Protein AF-A0A7W3TH00-F1 (afdb_monomer)

Nearest PDB structures (foldseek):
  5fhd-assembly2_B  TM=2.662E-01  e=1.058E+00  Bacteroides fragilis
  6elz-assembly1_D  TM=3.332E-01  e=4.953E+00  Saccharomyces cerevisiae S288C
  6l3g-assembly1_A  TM=2.660E-01  e=2.776E+00  Bacteroides sp. AF32-8BH

Secondary structure (DSSP, 8-state):
-PPPTT--S-HHHHHHHHHHHT---SS---------TTSSHHHHHHHHHHHHT-EEEE--S--HHHHHHHHHHHHHHHHT-SS----SSHHHHHHHHHTT-SSS---EEEETGGG-

Sequence (116 aa):
MRKPPDMFDRDFEWAELTRFAAHRAPHATLGVVSGRRRQGKTYLLDALTRATGGFMFTATEAAEREALDRLGEDLAHHLGEPVPLRFDGWHEAITRLLHTTDREPRTVVLDEFPYL

Organism: NCBI:txid1472722

InterPro domains:
  IPR027417 P-loop containing nucleoside triphosphate hydrolase [G3DSA:3.40.50.300] (1-116)
  IPR027417 P-loop containing nucleoside triphosphate hydrolase [SSF52540] (4-116)

pLDDT: mean 92.07, std 6.84, range [61.62, 97.88]

Structure (mmCIF, N/CA/C/O backbone):
data_AF-A0A7W3TH00-F1
#
_entry.id   AF-A0A7W3TH00-F1
#
loop_
_atom_site.group_PDB
_atom_site.id
_atom_site.type_symbol
_atom_site.label_atom_id
_atom_site.label_alt_id
_atom_site.label_comp_id
_atom_site.label_asym_id
_atom_site.label_entity_id
_atom_site.label_seq_id
_atom_site.pdbx_PDB_ins_code
_atom_site.Cartn_x
_atom_site.Cartn_y
_atom_site.Cartn_z
_atom_site.occupancy
_atom_site.B_iso_or_equiv
_atom_site.auth_seq_id
_atom_site.auth_comp_id
_atom_site.auth_asym_id
_atom_site.auth_atom_id
_atom_site.pdbx_PDB_model_num
ATOM 1 N N . MET A 1 1 ? 0.212 -14.056 -12.074 1.00 89.12 1 MET A N 1
ATOM 2 C CA . MET A 1 1 ? -0.114 -12.710 -12.601 1.00 89.12 1 MET A CA 1
ATOM 3 C C . MET A 1 1 ? 0.850 -12.387 -13.735 1.00 89.12 1 MET A C 1
ATOM 5 O O . MET A 1 1 ? 2.027 -12.709 -13.604 1.00 89.12 1 MET A O 1
ATOM 9 N N . ARG A 1 2 ? 0.387 -11.807 -14.849 1.00 90.44 2 ARG A N 1
ATOM 10 C CA . ARG A 1 2 ? 1.269 -11.441 -15.974 1.00 90.44 2 ARG A CA 1
ATOM 11 C C . ARG A 1 2 ? 1.941 -10.094 -15.687 1.00 90.44 2 ARG A C 1
ATOM 13 O O . ARG A 1 2 ? 1.245 -9.174 -15.273 1.00 90.44 2 ARG A O 1
ATOM 20 N N . LYS A 1 3 ? 3.257 -9.991 -15.913 1.00 93.56 3 LYS A N 1
ATOM 21 C CA . LYS A 1 3 ? 4.003 -8.728 -15.789 1.00 93.56 3 LYS A CA 1
ATOM 22 C C . LYS A 1 3 ? 3.437 -7.690 -16.768 1.00 93.56 3 LYS A C 1
ATOM 24 O O . LYS A 1 3 ? 3.176 -8.070 -17.917 1.00 93.56 3 LYS A O 1
ATOM 29 N N . PRO A 1 4 ? 3.248 -6.423 -16.358 1.00 93.62 4 PRO A N 1
ATOM 30 C CA . PRO A 1 4 ? 2.865 -5.362 -17.279 1.00 93.62 4 PRO A CA 1
ATOM 31 C C . PRO A 1 4 ? 3.835 -5.281 -18.471 1.00 93.62 4 PRO A C 1
ATOM 33 O O . PRO A 1 4 ? 5.047 -5.427 -18.283 1.00 93.62 4 PRO A O 1
ATOM 36 N N . PRO A 1 5 ? 3.333 -5.102 -19.706 1.00 90.69 5 PRO A N 1
ATOM 37 C CA . PRO A 1 5 ? 4.168 -5.115 -20.909 1.00 90.69 5 PRO A CA 1
ATOM 38 C C . PRO A 1 5 ? 5.142 -3.928 -20.984 1.00 90.69 5 PRO A C 1
ATOM 40 O O . PRO A 1 5 ? 6.173 -4.021 -21.639 1.00 90.69 5 PRO A O 1
ATOM 43 N N . ASP A 1 6 ? 4.823 -2.832 -20.304 1.00 91.06 6 ASP A N 1
ATOM 44 C CA . ASP A 1 6 ? 5.613 -1.610 -20.160 1.00 91.06 6 ASP A CA 1
ATOM 45 C C . ASP A 1 6 ? 6.697 -1.704 -19.066 1.00 91.06 6 ASP A C 1
ATOM 47 O O . ASP A 1 6 ? 7.555 -0.828 -18.961 1.00 91.06 6 ASP A O 1
ATOM 51 N N . MET A 1 7 ? 6.728 -2.795 -18.291 1.00 92.75 7 MET A N 1
ATOM 52 C CA . MET A 1 7 ? 7.727 -3.025 -17.248 1.00 92.75 7 MET A CA 1
ATOM 53 C C . MET A 1 7 ? 8.976 -3.738 -17.797 1.00 92.75 7 MET A C 1
ATOM 55 O O . MET A 1 7 ? 9.051 -4.972 -17.879 1.00 92.75 7 MET A O 1
ATOM 59 N N . PHE A 1 8 ? 9.984 -2.944 -18.150 1.00 92.44 8 PHE A N 1
ATOM 60 C CA . PHE A 1 8 ? 11.248 -3.415 -18.722 1.00 92.44 8 PHE A CA 1
ATOM 61 C C . PHE A 1 8 ? 12.174 -4.072 -17.681 1.00 92.44 8 PHE A C 1
ATOM 63 O O . PHE A 1 8 ? 12.383 -3.504 -16.615 1.00 92.44 8 PHE A O 1
ATOM 70 N N . ASP A 1 9 ? 12.749 -5.236 -18.016 1.00 92.69 9 ASP A N 1
ATOM 71 C CA . ASP A 1 9 ? 13.834 -5.912 -17.271 1.00 92.69 9 ASP A CA 1
ATOM 72 C C . ASP A 1 9 ? 13.608 -6.015 -15.744 1.00 92.69 9 ASP A C 1
ATOM 74 O O . ASP A 1 9 ? 14.384 -5.527 -14.921 1.00 92.69 9 ASP A O 1
ATOM 78 N N . ARG A 1 10 ? 12.457 -6.584 -15.365 1.00 95.06 10 ARG A N 1
ATOM 79 C CA . ARG A 1 10 ? 12.009 -6.800 -13.968 1.00 95.06 10 ARG A CA 1
ATOM 80 C C . ARG A 1 10 ? 11.399 -8.184 -13.767 1.00 95.06 10 ARG A C 1
ATOM 82 O O . ARG A 1 10 ? 10.488 -8.372 -12.965 1.00 95.06 10 ARG A O 1
ATOM 89 N N . ASP A 1 11 ? 11.813 -9.149 -14.579 1.00 95.81 11 ASP A N 1
ATOM 90 C CA . ASP A 1 11 ? 11.198 -10.477 -14.591 1.00 95.81 11 ASP A CA 1
ATOM 91 C C . ASP A 1 11 ? 11.426 -11.221 -13.272 1.00 95.81 11 ASP A C 1
ATOM 93 O O . ASP A 1 11 ? 10.503 -11.856 -12.762 1.00 95.81 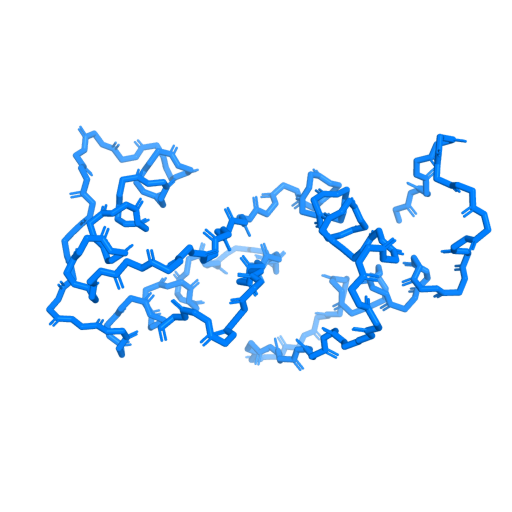11 ASP A O 1
ATOM 97 N N . PHE A 1 12 ? 12.611 -11.066 -12.675 1.00 95.94 12 PHE A N 1
ATOM 98 C CA . PHE A 1 12 ? 12.932 -11.643 -11.373 1.00 95.94 12 PHE A CA 1
ATOM 99 C C . PHE A 1 12 ? 12.111 -11.009 -10.242 1.00 95.94 12 PHE A C 1
ATOM 101 O O . PHE A 1 12 ? 11.431 -11.716 -9.501 1.00 95.94 12 PHE A O 1
ATOM 108 N N . GLU A 1 13 ? 12.123 -9.681 -10.120 1.00 96.75 13 GLU A N 1
ATOM 109 C CA . GLU A 1 13 ? 11.426 -8.981 -9.041 1.00 96.75 13 GLU A CA 1
ATOM 110 C C . GLU A 1 13 ? 9.911 -9.164 -9.140 1.00 96.75 13 GLU A C 1
ATOM 112 O O . GLU A 1 13 ? 9.242 -9.376 -8.128 1.00 96.75 13 GLU A O 1
ATOM 117 N N . TRP A 1 14 ? 9.363 -9.138 -10.360 1.00 97.25 14 TRP A N 1
ATOM 118 C CA . TRP A 1 14 ? 7.953 -9.433 -10.585 1.00 97.25 14 TRP A CA 1
ATOM 119 C C . TRP A 1 14 ? 7.602 -10.865 -10.166 1.00 97.25 14 TRP A C 1
ATOM 121 O O . TRP A 1 14 ? 6.586 -11.080 -9.501 1.00 97.25 14 TRP A O 1
ATOM 131 N N . ALA A 1 15 ? 8.428 -11.854 -10.520 1.00 96.62 15 ALA A N 1
ATOM 132 C CA . ALA A 1 15 ? 8.203 -13.240 -10.120 1.00 96.62 15 ALA A CA 1
ATOM 133 C C . ALA A 1 15 ? 8.201 -13.399 -8.590 1.00 96.62 15 ALA A C 1
ATOM 135 O O . ALA A 1 15 ? 7.289 -14.017 -8.043 1.00 96.62 15 ALA A O 1
ATOM 136 N N . GLU A 1 16 ? 9.151 -12.782 -7.887 1.00 97.00 16 GLU A N 1
ATOM 137 C CA . GLU A 1 16 ? 9.229 -12.865 -6.424 1.00 97.00 16 GLU A CA 1
ATOM 138 C C . GLU A 1 16 ? 8.061 -12.162 -5.726 1.00 97.00 16 GLU A C 1
ATOM 140 O O . GLU A 1 16 ? 7.452 -12.725 -4.814 1.00 97.00 16 GLU A O 1
ATOM 145 N N . LEU A 1 17 ? 7.679 -10.971 -6.187 1.00 96.25 17 LEU A N 1
ATOM 146 C CA . LEU A 1 17 ? 6.536 -10.248 -5.630 1.00 96.25 17 LEU A CA 1
ATOM 147 C C . LEU A 1 17 ? 5.215 -10.970 -5.872 1.00 96.25 17 LEU A C 1
ATOM 149 O O . LEU A 1 17 ? 4.373 -11.048 -4.979 1.00 96.25 17 LEU A O 1
ATOM 153 N N . THR A 1 18 ? 5.030 -11.536 -7.064 1.00 95.00 18 THR A N 1
ATOM 154 C CA . THR A 1 18 ? 3.819 -12.304 -7.368 1.00 95.00 18 THR A CA 1
ATOM 155 C C . THR A 1 18 ? 3.769 -13.623 -6.605 1.00 95.00 18 THR A C 1
ATOM 157 O O . THR A 1 18 ? 2.683 -14.029 -6.190 1.00 95.00 18 THR A O 1
ATOM 160 N N . ARG A 1 19 ? 4.922 -14.259 -6.357 1.00 94.50 19 ARG A N 1
ATOM 161 C CA . ARG A 1 19 ? 5.045 -15.431 -5.480 1.00 94.50 19 ARG A CA 1
ATOM 162 C C . ARG A 1 19 ? 4.671 -15.089 -4.039 1.00 94.50 19 ARG A C 1
ATOM 164 O O . ARG A 1 19 ? 3.911 -15.839 -3.435 1.00 94.50 19 ARG A O 1
ATOM 171 N N . PHE A 1 20 ? 5.160 -13.964 -3.516 1.00 94.44 20 PHE A N 1
ATOM 172 C CA . PHE A 1 20 ? 4.801 -13.467 -2.186 1.00 94.44 20 PHE A CA 1
ATOM 173 C C . PHE A 1 20 ? 3.301 -13.161 -2.082 1.00 94.44 20 PHE A C 1
ATOM 175 O O . PHE A 1 20 ? 2.628 -13.690 -1.205 1.00 94.44 20 PHE A O 1
ATOM 182 N N . ALA A 1 21 ? 2.752 -12.376 -3.011 1.00 92.44 21 ALA A N 1
ATOM 183 C CA . ALA A 1 21 ? 1.350 -11.960 -2.978 1.00 92.44 21 ALA A CA 1
ATOM 184 C C . ALA A 1 21 ? 0.352 -13.120 -3.150 1.00 92.44 21 ALA A C 1
ATOM 186 O O . ALA A 1 21 ? -0.762 -13.055 -2.640 1.00 92.44 21 ALA A O 1
ATOM 187 N N . ALA A 1 22 ? 0.738 -14.186 -3.857 1.00 90.56 22 ALA A N 1
ATOM 188 C CA . ALA A 1 22 ? -0.089 -15.381 -4.025 1.00 90.56 22 ALA A CA 1
ATOM 189 C C . ALA A 1 22 ? 0.087 -16.414 -2.895 1.00 90.56 22 ALA A C 1
ATOM 191 O O . ALA A 1 22 ? -0.584 -17.452 -2.904 1.00 90.56 22 ALA A O 1
ATOM 192 N N . HIS A 1 23 ? 1.000 -16.180 -1.948 1.00 89.69 23 HIS A N 1
ATOM 193 C CA . HIS A 1 23 ? 1.287 -17.133 -0.888 1.00 89.69 23 HIS A CA 1
ATOM 194 C C . HIS A 1 23 ? 0.128 -17.207 0.115 1.00 89.69 23 HIS A C 1
ATOM 196 O O . HIS A 1 23 ? -0.221 -16.227 0.769 1.00 89.69 23 HIS A O 1
ATOM 202 N N . ARG A 1 24 ? -0.464 -18.398 0.258 1.00 86.25 24 ARG A N 1
ATOM 203 C CA . ARG A 1 24 ? -1.504 -18.670 1.258 1.00 86.25 24 ARG A CA 1
ATOM 204 C C . ARG A 1 24 ? -0.850 -19.154 2.551 1.00 86.25 24 ARG A C 1
ATOM 206 O O . ARG A 1 24 ? -0.477 -20.321 2.650 1.00 86.25 24 ARG A O 1
ATOM 213 N N . ALA A 1 25 ? -0.731 -18.259 3.525 1.00 84.44 25 ALA A N 1
ATOM 214 C CA . ALA A 1 25 ? -0.294 -18.562 4.884 1.00 84.44 25 ALA A CA 1
ATOM 215 C C . ALA A 1 25 ? -1.474 -18.444 5.869 1.00 84.44 25 ALA A C 1
ATOM 217 O O . ALA A 1 25 ? -2.420 -17.702 5.601 1.00 84.44 25 ALA A O 1
ATOM 218 N N . PRO A 1 26 ? -1.437 -19.139 7.022 1.00 80.25 26 PRO A N 1
ATOM 219 C CA . PRO A 1 26 ? -2.472 -19.016 8.053 1.00 80.25 26 PRO A CA 1
ATOM 220 C C . PRO A 1 26 ? -2.434 -17.668 8.797 1.00 80.25 26 PRO A C 1
ATOM 222 O O . PRO A 1 26 ? -3.292 -17.406 9.632 1.00 80.25 26 PRO A O 1
ATOM 225 N N . HIS A 1 27 ? -1.432 -16.832 8.526 1.00 82.56 27 HIS A N 1
ATOM 226 C CA . HIS A 1 27 ? -1.229 -15.514 9.117 1.00 82.56 27 HIS A CA 1
ATOM 227 C C . HIS A 1 27 ? -0.767 -14.521 8.048 1.00 82.56 27 HIS A C 1
ATOM 229 O O . HIS A 1 27 ? -0.251 -14.919 7.002 1.00 82.56 27 HIS A O 1
ATOM 235 N N . ALA A 1 28 ? -0.920 -13.225 8.330 1.00 84.69 28 ALA A N 1
ATOM 236 C CA . ALA A 1 28 ? -0.377 -12.174 7.481 1.00 84.69 28 ALA A CA 1
ATOM 237 C C . ALA A 1 28 ? 1.153 -12.285 7.391 1.00 84.69 28 ALA A C 1
ATOM 239 O O . ALA A 1 28 ? 1.837 -12.474 8.3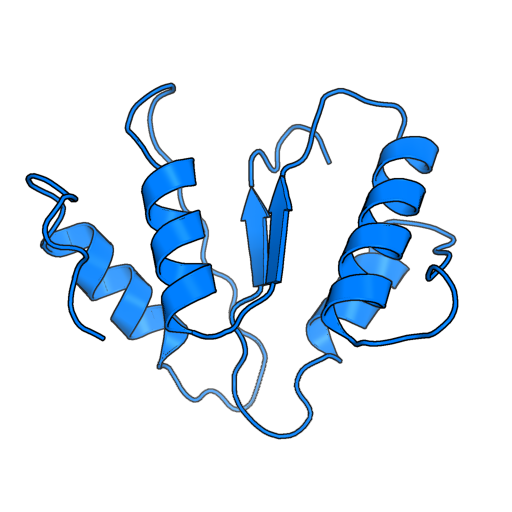99 1.00 84.69 28 ALA A O 1
ATOM 240 N N . THR A 1 29 ? 1.691 -12.156 6.182 1.00 90.75 29 THR A N 1
ATOM 241 C CA . THR A 1 29 ? 3.133 -12.189 5.918 1.00 90.75 29 THR A CA 1
ATOM 242 C C . THR A 1 29 ? 3.663 -10.795 5.616 1.00 90.75 29 THR A C 1
ATOM 244 O O . THR A 1 29 ? 2.980 -9.997 4.978 1.00 90.75 29 THR A O 1
ATOM 247 N N . LEU A 1 30 ? 4.906 -10.520 6.016 1.00 92.31 30 LEU A N 1
ATOM 248 C CA . LEU A 1 30 ? 5.589 -9.253 5.756 1.00 92.31 30 LEU A CA 1
ATOM 249 C C . LEU A 1 30 ? 6.709 -9.448 4.730 1.00 92.31 30 LEU A C 1
ATOM 251 O O . LEU A 1 30 ? 7.539 -10.344 4.872 1.00 92.31 30 LEU A O 1
ATOM 255 N N . GLY A 1 31 ? 6.746 -8.578 3.723 1.00 93.88 31 GLY A N 1
ATOM 256 C CA . GLY A 1 31 ? 7.835 -8.478 2.757 1.00 93.88 31 GLY A CA 1
ATOM 257 C C . GLY A 1 31 ? 8.435 -7.077 2.792 1.00 93.88 31 GLY A C 1
ATOM 258 O O . GLY A 1 31 ? 7.702 -6.093 2.831 1.00 93.88 31 GLY A O 1
ATOM 259 N N . VAL A 1 32 ? 9.765 -6.981 2.768 1.00 95.56 32 VAL A N 1
ATOM 260 C CA . VAL A 1 32 ? 10.475 -5.698 2.690 1.00 95.56 32 VAL A CA 1
ATOM 261 C C . VAL A 1 32 ? 11.107 -5.573 1.314 1.00 95.56 32 VAL A C 1
ATOM 263 O O . VAL A 1 32 ? 11.959 -6.377 0.938 1.00 95.56 32 VAL A O 1
ATOM 266 N N . VAL A 1 33 ? 10.716 -4.538 0.573 1.00 95.56 33 VAL A N 1
ATOM 267 C CA . VAL A 1 33 ? 11.297 -4.215 -0.733 1.00 95.56 33 VAL A CA 1
ATOM 268 C C . VAL A 1 33 ? 12.237 -3.034 -0.566 1.00 95.56 33 VAL A C 1
ATOM 270 O O . VAL A 1 33 ? 11.821 -1.921 -0.257 1.00 95.56 33 VAL A O 1
ATOM 273 N N . SER A 1 34 ? 13.527 -3.273 -0.775 1.00 93.94 34 SER A N 1
ATOM 274 C CA . SER A 1 34 ? 14.564 -2.253 -0.643 1.00 93.94 34 SER A CA 1
ATOM 275 C C . SER A 1 34 ? 15.341 -2.081 -1.947 1.00 93.94 34 SER A C 1
ATOM 277 O O . SER A 1 34 ? 15.297 -2.913 -2.849 1.00 93.94 34 SER A O 1
ATOM 279 N N . GLY A 1 35 ? 16.020 -0.945 -2.085 1.00 92.25 35 GLY A N 1
ATOM 280 C CA . GLY A 1 35 ? 16.818 -0.634 -3.267 1.00 92.25 35 GLY A CA 1
ATOM 281 C C . GLY A 1 35 ? 17.097 0.858 -3.392 1.00 92.25 35 GLY A C 1
ATOM 282 O O . GLY A 1 35 ? 16.523 1.676 -2.668 1.00 92.25 35 GLY A O 1
ATOM 283 N N . ARG A 1 36 ? 17.956 1.239 -4.340 1.00 90.38 36 ARG A N 1
ATOM 284 C CA . ARG A 1 36 ? 18.352 2.644 -4.541 1.00 90.38 36 ARG A CA 1
ATOM 285 C C . ARG A 1 36 ? 17.158 3.534 -4.930 1.00 90.38 36 ARG A C 1
ATOM 287 O O . ARG A 1 36 ? 16.138 3.059 -5.444 1.00 90.38 36 ARG A O 1
ATOM 294 N N . ARG A 1 37 ? 17.274 4.842 -4.669 1.00 85.31 37 ARG A N 1
ATOM 295 C CA . ARG A 1 37 ? 16.287 5.848 -5.108 1.00 85.31 37 ARG A CA 1
ATOM 296 C C . ARG A 1 37 ? 16.145 5.813 -6.636 1.00 85.31 37 ARG A C 1
ATOM 298 O O . ARG A 1 37 ? 17.129 5.582 -7.334 1.00 85.31 37 ARG A O 1
ATOM 305 N N . ARG A 1 38 ? 14.925 6.058 -7.135 1.00 86.06 38 ARG A N 1
ATOM 306 C CA . ARG A 1 38 ? 14.583 6.148 -8.574 1.00 86.06 38 ARG A CA 1
ATOM 307 C C . ARG A 1 38 ? 14.822 4.874 -9.405 1.00 86.06 38 ARG A C 1
ATOM 309 O O . ARG A 1 38 ? 15.009 4.958 -10.609 1.00 86.06 38 ARG A O 1
ATOM 316 N N . GLN A 1 39 ? 14.774 3.695 -8.782 1.00 91.31 39 GLN A N 1
ATOM 317 C CA . GLN A 1 39 ? 14.895 2.396 -9.474 1.00 91.31 39 GLN A CA 1
ATOM 318 C C . GLN A 1 39 ? 13.548 1.758 -9.869 1.00 91.31 39 GLN A C 1
ATOM 320 O O . GLN A 1 39 ? 13.500 0.591 -10.255 1.00 91.31 39 GLN A O 1
ATOM 325 N N . GLY A 1 40 ? 12.445 2.507 -9.760 1.00 92.12 40 GLY A N 1
ATOM 326 C CA . GLY A 1 40 ? 11.111 2.037 -10.158 1.00 92.12 40 GLY A CA 1
ATOM 327 C C . GLY A 1 40 ? 10.405 1.130 -9.145 1.00 92.12 40 GLY A C 1
ATOM 328 O O . GLY A 1 40 ? 9.486 0.417 -9.527 1.00 92.12 40 GLY A O 1
ATOM 329 N N . LYS A 1 41 ? 10.799 1.151 -7.861 1.00 95.25 41 LYS A N 1
ATOM 330 C CA . LYS A 1 41 ? 10.155 0.349 -6.800 1.00 95.25 41 LYS A CA 1
ATOM 331 C C . LYS A 1 41 ? 8.669 0.682 -6.640 1.00 95.25 41 LYS A C 1
ATOM 333 O O . LYS A 1 41 ? 7.847 -0.218 -6.705 1.00 95.25 41 LYS A O 1
ATOM 338 N N . THR A 1 42 ? 8.338 1.968 -6.520 1.00 95.00 42 THR A N 1
ATOM 339 C CA . THR A 1 42 ? 6.953 2.459 -6.445 1.00 95.00 42 THR A CA 1
ATOM 340 C C . THR A 1 42 ? 6.127 1.979 -7.633 1.00 95.00 42 THR A C 1
ATOM 342 O O . THR A 1 42 ? 5.043 1.448 -7.449 1.00 95.00 42 THR A O 1
ATOM 345 N N . TYR A 1 43 ? 6.670 2.078 -8.852 1.00 94.88 43 TYR A N 1
ATOM 346 C CA . TYR A 1 43 ? 5.996 1.599 -10.061 1.00 94.88 43 TYR A CA 1
ATOM 347 C C . TYR A 1 43 ? 5.760 0.078 -10.033 1.00 94.88 43 TYR A C 1
ATOM 349 O O . TYR A 1 43 ? 4.677 -0.395 -10.368 1.00 94.88 43 TYR A O 1
ATOM 357 N N . LEU A 1 44 ? 6.749 -0.694 -9.577 1.00 95.75 44 LEU A N 1
ATOM 358 C CA . LEU A 1 44 ? 6.636 -2.143 -9.416 1.00 95.75 44 LEU A CA 1
ATOM 359 C C . LEU A 1 44 ? 5.572 -2.535 -8.370 1.00 95.75 44 LEU A C 1
ATOM 361 O O . LEU A 1 44 ? 4.781 -3.447 -8.611 1.00 95.75 44 LEU A O 1
ATOM 365 N N . LEU A 1 45 ? 5.540 -1.845 -7.228 1.00 96.62 45 LEU A N 1
ATOM 366 C CA . LEU A 1 45 ? 4.591 -2.095 -6.141 1.00 96.62 45 LEU A CA 1
ATOM 367 C C . LEU A 1 45 ? 3.165 -1.639 -6.481 1.00 96.62 45 LEU A C 1
ATOM 369 O O . LEU A 1 45 ? 2.216 -2.355 -6.163 1.00 96.62 45 LEU A O 1
ATOM 373 N N . ASP A 1 46 ? 3.001 -0.509 -7.174 1.00 96.12 46 ASP A N 1
ATOM 374 C CA . ASP A 1 46 ? 1.704 -0.057 -7.701 1.00 96.12 46 ASP A CA 1
ATOM 375 C C . ASP A 1 46 ? 1.147 -1.081 -8.699 1.00 96.12 46 ASP A C 1
ATOM 377 O O . ASP A 1 46 ? 0.001 -1.518 -8.575 1.00 96.12 46 ASP A O 1
ATOM 381 N N . ALA A 1 47 ? 1.981 -1.568 -9.624 1.00 96.06 47 ALA A N 1
ATOM 382 C CA . ALA A 1 47 ? 1.588 -2.605 -10.574 1.00 96.06 47 ALA A CA 1
ATOM 383 C C . ALA A 1 47 ? 1.151 -3.912 -9.888 1.00 96.06 47 ALA A C 1
ATOM 385 O O . ALA A 1 47 ? 0.143 -4.504 -10.283 1.00 96.06 47 ALA A O 1
ATOM 386 N N . LEU A 1 48 ? 1.878 -4.355 -8.854 1.00 95.75 48 LEU A N 1
ATOM 387 C CA . LEU A 1 48 ? 1.490 -5.520 -8.054 1.00 95.75 48 LEU A CA 1
ATOM 388 C C . LEU A 1 48 ? 0.144 -5.282 -7.364 1.00 95.75 48 LEU A C 1
ATOM 390 O O . LEU A 1 48 ? -0.756 -6.108 -7.489 1.00 95.75 48 LEU A O 1
ATOM 394 N N . THR A 1 49 ? -0.007 -4.137 -6.695 1.00 95.06 49 THR A N 1
ATOM 395 C CA . THR A 1 49 ? -1.222 -3.771 -5.955 1.00 95.06 49 THR A CA 1
ATOM 396 C C . THR A 1 49 ? -2.444 -3.775 -6.868 1.00 95.06 49 THR A C 1
ATOM 398 O O . THR A 1 49 ? -3.476 -4.354 -6.525 1.00 95.06 49 THR A O 1
ATOM 401 N N . ARG A 1 50 ? -2.330 -3.197 -8.070 1.00 93.38 50 ARG A N 1
ATOM 402 C CA . ARG A 1 50 ? -3.399 -3.230 -9.079 1.00 93.38 50 ARG A CA 1
ATOM 403 C C . ARG A 1 50 ? -3.707 -4.653 -9.534 1.00 93.38 50 ARG A C 1
ATOM 405 O O . ARG A 1 50 ? -4.875 -5.022 -9.616 1.00 93.38 50 ARG A O 1
ATOM 412 N N . ALA A 1 51 ? -2.680 -5.462 -9.803 1.00 93.06 51 ALA A N 1
ATOM 413 C CA . ALA A 1 51 ? -2.846 -6.842 -10.256 1.00 93.06 51 ALA A CA 1
ATOM 414 C C . ALA A 1 51 ? -3.525 -7.749 -9.213 1.00 93.06 51 ALA A C 1
ATOM 416 O O . ALA A 1 51 ? -4.156 -8.737 -9.589 1.00 93.06 51 ALA A O 1
ATOM 417 N N . THR A 1 52 ? -3.417 -7.414 -7.925 1.00 91.38 52 THR A N 1
ATOM 418 C CA . THR A 1 52 ? -4.033 -8.161 -6.817 1.00 91.38 52 THR A CA 1
ATOM 419 C C . THR A 1 52 ? -5.341 -7.546 -6.316 1.00 91.38 52 THR A C 1
ATOM 421 O O . THR A 1 52 ? -5.958 -8.108 -5.415 1.00 91.38 52 THR A O 1
ATOM 424 N N . GLY A 1 53 ? -5.755 -6.381 -6.832 1.00 90.81 53 GLY A N 1
ATOM 425 C CA . GLY A 1 53 ? -6.864 -5.607 -6.255 1.00 90.81 53 GLY A CA 1
ATOM 426 C C . GLY A 1 53 ? -6.608 -5.201 -4.796 1.00 90.81 53 GLY A C 1
ATOM 427 O O . GLY A 1 53 ? -7.529 -5.201 -3.979 1.00 90.81 53 GLY A O 1
ATOM 428 N N . GLY A 1 54 ? -5.338 -4.957 -4.465 1.00 92.88 54 GLY A N 1
ATOM 429 C CA . GLY A 1 54 ? -4.864 -4.622 -3.127 1.00 92.88 54 GLY A CA 1
ATOM 430 C C . GLY A 1 54 ? -5.001 -3.139 -2.786 1.00 92.88 54 GLY A C 1
ATOM 431 O O . GLY A 1 54 ? -5.601 -2.361 -3.528 1.00 92.88 54 GLY A O 1
ATOM 432 N N . PHE A 1 55 ? -4.398 -2.759 -1.664 1.00 95.19 55 PHE A N 1
ATOM 433 C CA . PHE A 1 55 ? -4.339 -1.385 -1.175 1.00 95.19 55 PHE A CA 1
ATOM 434 C C . PHE A 1 55 ? -2.891 -0.889 -1.148 1.00 95.19 55 PHE A C 1
ATOM 436 O O . PHE A 1 55 ? -1.993 -1.626 -0.743 1.00 95.19 55 PHE A O 1
ATOM 443 N N . MET A 1 56 ? -2.664 0.357 -1.555 1.00 96.06 56 MET A N 1
ATOM 444 C CA . MET A 1 56 ? -1.357 1.004 -1.483 1.00 96.06 56 MET A CA 1
ATOM 445 C C . MET A 1 56 ? -1.505 2.372 -0.838 1.00 96.06 56 MET A C 1
ATOM 447 O O . MET A 1 56 ? -2.359 3.158 -1.237 1.00 96.06 56 MET A O 1
ATOM 451 N N . PHE A 1 57 ? -0.628 2.647 0.118 1.00 97.19 57 PHE A N 1
ATOM 452 C CA . PHE A 1 57 ? -0.456 3.949 0.734 1.00 97.19 57 PHE A CA 1
ATOM 453 C C . PHE A 1 57 ? 1.002 4.374 0.581 1.00 97.19 57 PHE A C 1
ATOM 455 O O . PHE A 1 57 ? 1.911 3.653 0.994 1.00 97.19 57 PHE A O 1
ATOM 462 N N . THR A 1 58 ? 1.228 5.542 -0.012 1.00 96.12 58 THR A N 1
ATOM 463 C CA . THR A 1 58 ? 2.569 6.122 -0.141 1.00 96.12 58 THR A CA 1
ATOM 464 C C . THR A 1 58 ? 2.777 7.128 0.976 1.00 96.12 58 THR A C 1
ATOM 466 O O . THR A 1 58 ? 2.054 8.126 1.056 1.00 96.12 58 THR A O 1
ATOM 469 N N . ALA A 1 59 ? 3.746 6.877 1.849 1.00 93.38 59 ALA A N 1
ATOM 470 C CA . ALA A 1 59 ? 4.113 7.818 2.893 1.00 93.38 59 ALA A CA 1
ATOM 471 C C . ALA A 1 59 ? 4.742 9.078 2.285 1.00 93.38 59 ALA A C 1
ATOM 473 O O . ALA A 1 59 ? 5.412 9.043 1.252 1.00 93.38 59 ALA A O 1
ATOM 474 N N . THR A 1 60 ? 4.514 10.206 2.939 1.00 92.69 60 THR A N 1
ATOM 475 C CA . THR A 1 60 ? 5.088 11.503 2.581 1.00 92.69 60 THR A CA 1
ATOM 476 C C . THR A 1 60 ? 5.626 12.125 3.852 1.00 92.69 60 THR A C 1
ATOM 478 O O . THR A 1 60 ? 5.084 11.866 4.921 1.00 92.69 60 THR A O 1
ATOM 481 N N . GLU A 1 61 ? 6.651 12.964 3.746 1.00 93.06 61 GLU A N 1
ATOM 482 C CA . GLU A 1 61 ? 7.146 13.721 4.894 1.00 93.06 61 GLU A CA 1
ATOM 483 C C . GLU A 1 61 ? 6.049 14.685 5.378 1.00 93.06 61 GLU A C 1
ATOM 485 O O . GLU A 1 61 ? 5.770 15.699 4.740 1.00 93.06 61 GLU A O 1
ATOM 490 N N . ALA A 1 62 ? 5.368 14.301 6.457 1.00 92.06 62 ALA A N 1
ATOM 491 C CA . ALA A 1 62 ? 4.213 14.981 7.028 1.00 92.06 62 ALA A CA 1
ATOM 492 C C . ALA A 1 62 ? 4.167 14.744 8.543 1.00 92.06 62 ALA A C 1
ATOM 494 O O . ALA A 1 62 ? 4.868 13.880 9.075 1.00 92.06 62 ALA A O 1
ATOM 495 N N . ALA A 1 63 ? 3.333 15.504 9.252 1.00 95.00 63 ALA A N 1
ATOM 496 C CA . ALA A 1 63 ? 3.060 15.205 10.653 1.00 95.00 63 ALA A CA 1
ATOM 497 C C . ALA A 1 63 ? 2.293 13.876 10.773 1.00 95.00 63 ALA A C 1
ATOM 499 O O . ALA A 1 63 ? 1.424 13.588 9.951 1.00 95.00 63 ALA A O 1
ATOM 500 N N . GLU A 1 64 ? 2.550 13.105 11.834 1.00 93.94 64 GLU A N 1
ATOM 501 C CA . GLU A 1 64 ? 1.913 11.796 12.067 1.00 93.94 64 GLU A CA 1
ATOM 502 C C . GLU A 1 64 ? 0.385 11.857 11.922 1.00 93.94 64 GLU A C 1
ATOM 504 O O . GLU A 1 64 ? -0.219 11.051 11.217 1.00 93.94 64 GLU A O 1
ATOM 509 N N . ARG A 1 65 ? -0.244 12.874 12.523 1.00 95.69 65 ARG A N 1
ATOM 510 C CA . ARG A 1 65 ? -1.697 13.056 12.461 1.00 95.69 65 ARG A CA 1
ATOM 511 C C . ARG A 1 65 ? -2.215 13.220 11.030 1.00 95.69 65 ARG A C 1
ATOM 513 O O . ARG A 1 65 ? -3.240 12.644 10.685 1.00 95.69 65 ARG A O 1
ATOM 520 N N . GLU A 1 66 ? -1.505 13.988 10.210 1.00 96.06 66 GLU A N 1
ATOM 521 C CA . GLU A 1 66 ? -1.859 14.222 8.808 1.00 96.06 66 GLU A CA 1
ATOM 522 C C . GLU A 1 66 ? -1.712 12.938 7.980 1.00 96.06 66 GLU A C 1
ATOM 524 O O . GLU A 1 66 ? -2.584 12.613 7.173 1.00 96.06 66 GLU A O 1
ATOM 529 N N . ALA A 1 67 ? -0.649 12.165 8.221 1.00 95.94 67 ALA A N 1
ATOM 530 C CA . ALA A 1 67 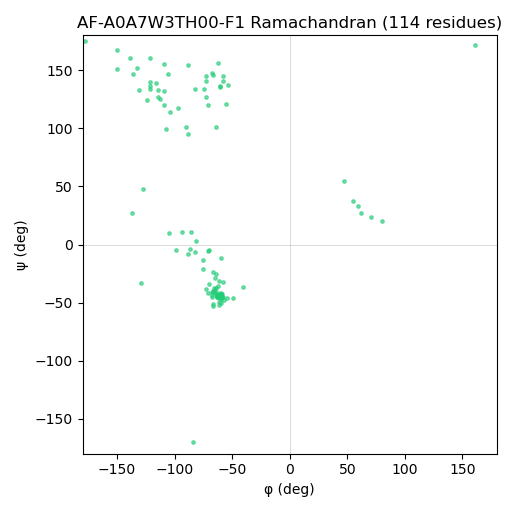? -0.442 10.879 7.565 1.00 95.94 67 ALA A CA 1
ATOM 531 C C . ALA A 1 67 ? -1.545 9.865 7.922 1.00 95.94 67 ALA A C 1
ATOM 533 O O . ALA A 1 67 ? -2.064 9.192 7.030 1.00 95.94 67 ALA A O 1
ATOM 534 N N . LEU A 1 68 ? -1.940 9.793 9.197 1.00 97.19 68 LEU A N 1
ATOM 535 C CA . LEU A 1 68 ? -3.023 8.923 9.667 1.00 97.19 68 LEU A CA 1
ATOM 536 C C . LEU A 1 68 ? -4.390 9.338 9.119 1.00 97.19 68 LEU A C 1
ATOM 538 O O . LEU A 1 68 ? -5.177 8.472 8.739 1.00 97.19 68 LEU A O 1
ATOM 542 N N . ASP A 1 69 ? -4.669 10.641 9.043 1.00 97.38 69 ASP A N 1
ATOM 543 C CA . ASP A 1 69 ? -5.914 11.150 8.466 1.00 97.38 69 ASP A CA 1
ATOM 544 C C . ASP A 1 69 ? -6.016 10.791 6.976 1.00 97.38 69 ASP A C 1
ATOM 546 O O . ASP A 1 69 ? -7.037 10.254 6.543 1.00 97.38 69 ASP A O 1
ATOM 550 N N . ARG A 1 70 ? -4.931 10.976 6.213 1.00 97.44 70 ARG A N 1
ATOM 551 C CA . ARG A 1 70 ? -4.869 10.586 4.797 1.00 97.44 70 ARG A CA 1
ATOM 552 C C . ARG A 1 70 ? -5.008 9.078 4.605 1.00 97.44 70 ARG A C 1
ATOM 554 O O . ARG A 1 70 ? -5.755 8.636 3.741 1.00 97.44 70 ARG A O 1
ATOM 561 N N . LEU A 1 71 ? -4.324 8.279 5.424 1.00 97.31 71 LEU A N 1
ATOM 562 C CA . LEU A 1 71 ? -4.469 6.824 5.391 1.00 97.31 71 LEU A CA 1
ATOM 563 C C . LEU A 1 71 ? -5.918 6.407 5.658 1.00 97.31 71 LEU A C 1
ATOM 565 O O . LEU A 1 71 ? -6.431 5.507 4.997 1.00 97.31 71 LEU A O 1
ATOM 569 N N . GLY A 1 72 ? -6.570 7.047 6.628 1.00 97.44 72 GLY A N 1
ATOM 570 C CA . GLY A 1 72 ? -7.960 6.788 6.974 1.00 97.44 72 GLY A CA 1
ATOM 571 C C . GLY A 1 72 ? -8.938 7.127 5.851 1.00 97.44 72 GLY A C 1
ATOM 572 O O . GLY A 1 72 ? -9.891 6.377 5.631 1.00 97.44 72 GLY A O 1
ATOM 573 N N . GLU A 1 73 ? -8.684 8.208 5.115 1.00 97.88 73 GLU A N 1
ATOM 574 C CA . GLU A 1 73 ? -9.430 8.590 3.910 1.00 97.88 73 GLU A CA 1
ATOM 575 C C . GLU A 1 73 ? -9.213 7.589 2.765 1.00 97.88 73 GLU A C 1
ATOM 577 O O . GLU A 1 73 ? -10.185 7.043 2.232 1.00 97.88 73 GLU A O 1
ATOM 582 N N . ASP A 1 74 ? -7.955 7.279 2.441 1.00 97.19 74 ASP A N 1
ATOM 583 C CA . ASP A 1 74 ? -7.589 6.358 1.360 1.00 97.19 74 ASP A CA 1
ATOM 584 C C . ASP A 1 74 ? -8.138 4.944 1.614 1.00 97.19 74 ASP A C 1
ATOM 586 O O . ASP A 1 74 ? -8.682 4.295 0.711 1.00 97.19 74 ASP A O 1
ATOM 590 N N . LEU A 1 75 ? -8.030 4.459 2.856 1.00 95.75 75 LEU A N 1
ATOM 591 C CA . LEU A 1 75 ? -8.505 3.133 3.238 1.00 95.75 75 LEU A CA 1
ATOM 592 C C . LEU A 1 75 ? -10.036 3.066 3.270 1.00 95.75 75 LEU A C 1
ATOM 594 O O . LEU A 1 75 ? -10.597 2.089 2.775 1.00 95.75 75 LEU A O 1
ATOM 598 N N . ALA A 1 76 ? -10.719 4.091 3.793 1.00 95.81 76 ALA A N 1
ATOM 599 C CA . ALA A 1 76 ? -12.181 4.165 3.742 1.00 95.81 76 ALA A CA 1
ATOM 600 C C . ALA A 1 76 ? -12.687 4.093 2.298 1.00 95.81 76 ALA A C 1
ATOM 602 O O . ALA A 1 76 ? -13.550 3.273 1.981 1.00 95.81 76 ALA A O 1
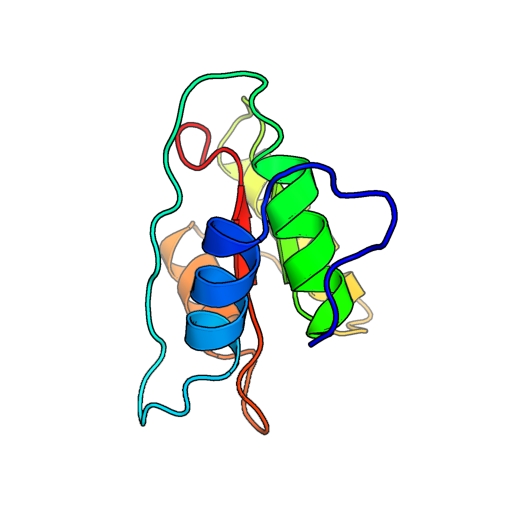ATOM 603 N N . HIS A 1 77 ? -12.087 4.882 1.403 1.00 95.56 77 HIS A N 1
ATOM 604 C CA . HIS A 1 77 ? -12.431 4.873 -0.014 1.00 95.56 77 HIS A CA 1
ATOM 605 C C . HIS A 1 77 ? -12.183 3.498 -0.656 1.00 95.56 77 HIS A C 1
ATOM 607 O O . HIS A 1 77 ? -13.041 2.986 -1.375 1.00 95.56 77 HIS A O 1
ATOM 613 N N . HIS A 1 78 ? -11.047 2.855 -0.364 1.00 93.06 78 HIS A N 1
ATOM 614 C CA . HIS A 1 78 ? -10.746 1.508 -0.862 1.00 93.06 78 HIS A CA 1
ATOM 615 C C . HIS A 1 78 ? -11.747 0.444 -0.378 1.00 93.06 78 HIS A C 1
ATOM 617 O O . HIS A 1 78 ? -12.014 -0.526 -1.093 1.00 93.06 78 HIS A O 1
ATOM 623 N N . LEU A 1 79 ? -12.302 0.618 0.823 1.00 91.81 79 LEU A N 1
ATOM 624 C CA . LEU A 1 79 ? -13.289 -0.287 1.413 1.00 91.81 79 LEU A CA 1
ATOM 625 C C . LEU A 1 79 ? -14.736 0.042 1.044 1.00 91.81 79 LEU A C 1
ATOM 627 O O . LEU A 1 79 ? -15.621 -0.768 1.314 1.00 91.81 79 LEU A O 1
ATOM 631 N N . GLY A 1 80 ? -14.977 1.180 0.390 1.00 93.44 80 GLY A N 1
ATOM 632 C CA . GLY A 1 80 ? -16.326 1.660 0.097 1.00 93.44 80 GLY A CA 1
ATOM 633 C C . GLY A 1 80 ? -17.070 2.148 1.341 1.00 93.44 80 GLY A C 1
ATOM 634 O O . GLY A 1 80 ? -18.300 2.141 1.357 1.00 93.44 80 GLY A O 1
ATOM 635 N N . GLU A 1 81 ? -16.340 2.549 2.382 1.00 95.00 81 GLU A N 1
ATOM 636 C CA . GLU A 1 81 ? -16.923 3.118 3.593 1.00 95.00 81 GLU A CA 1
ATOM 637 C C . GLU A 1 81 ? -17.426 4.545 3.318 1.00 95.00 81 GLU A C 1
ATOM 639 O O . GLU A 1 81 ? -16.767 5.316 2.614 1.00 95.00 81 GLU A O 1
ATOM 644 N N . PRO A 1 82 ? -18.580 4.942 3.878 1.00 95.44 82 PRO A N 1
ATOM 645 C CA . PRO A 1 82 ? -19.174 6.251 3.612 1.00 95.44 82 PRO A CA 1
ATOM 646 C C . PRO A 1 82 ? -18.459 7.402 4.333 1.00 95.44 82 PRO A C 1
ATOM 648 O O . PRO A 1 82 ? -18.726 8.567 4.039 1.00 95.44 82 PRO A O 1
ATOM 651 N N . VAL A 1 83 ? -17.595 7.093 5.305 1.00 96.88 83 VAL A N 1
ATOM 652 C CA . VAL A 1 83 ? -16.880 8.072 6.129 1.00 96.88 83 VAL A CA 1
ATOM 653 C C . VAL A 1 83 ? -15.408 7.684 6.283 1.00 96.88 83 VAL A C 1
ATOM 655 O O . VAL A 1 83 ? -15.109 6.490 6.349 1.00 96.88 83 VAL A O 1
ATOM 658 N N . PRO A 1 84 ? -14.486 8.665 6.380 1.00 97.06 84 PRO A N 1
ATOM 659 C CA . PRO A 1 84 ? -13.081 8.388 6.656 1.00 97.06 84 PRO A CA 1
ATOM 660 C C . PRO A 1 84 ? -12.893 7.622 7.962 1.00 97.06 84 PRO A C 1
ATOM 662 O O . PRO A 1 84 ? -13.538 7.928 8.970 1.00 97.06 84 PRO A O 1
ATOM 665 N N . LEU A 1 85 ? -11.956 6.676 7.961 1.00 97.12 85 LEU A N 1
ATOM 666 C CA . LEU A 1 85 ? -11.501 6.047 9.194 1.00 97.12 85 LEU A CA 1
ATOM 667 C C . LEU A 1 85 ? -10.648 7.051 9.975 1.00 97.12 85 LEU A C 1
ATOM 669 O O . LEU A 1 85 ? -9.931 7.863 9.394 1.00 97.12 85 LEU A O 1
ATOM 673 N N . ARG A 1 86 ? -10.736 7.014 11.302 1.00 97.50 86 ARG A N 1
ATO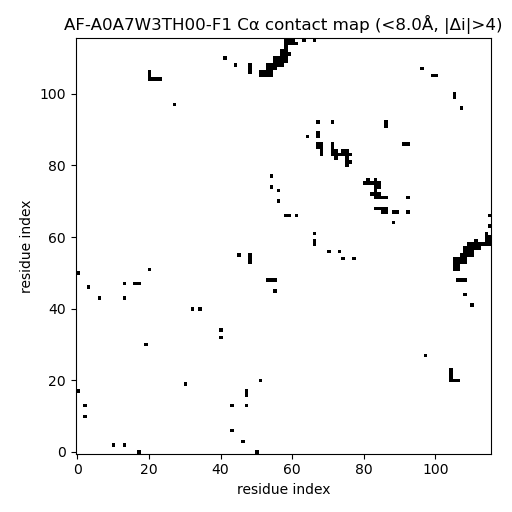M 674 C CA . ARG A 1 86 ? -9.890 7.816 12.187 1.00 97.50 86 ARG A CA 1
ATOM 675 C C . ARG A 1 86 ? -9.135 6.862 13.089 1.00 97.50 86 ARG A C 1
ATOM 677 O O . ARG A 1 86 ? -9.736 5.930 13.610 1.00 97.50 86 ARG A O 1
ATOM 684 N N . PHE A 1 87 ? -7.842 7.111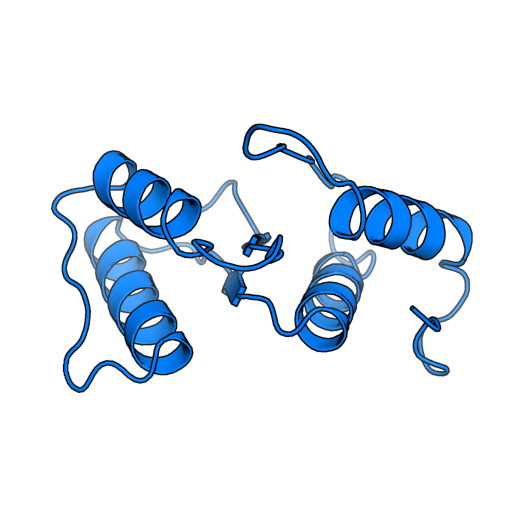 13.227 1.00 97.38 87 PHE A N 1
ATOM 685 C CA . PHE A 1 87 ? -6.943 6.296 14.026 1.00 97.38 87 PHE A CA 1
ATOM 686 C C . PHE A 1 87 ? -6.306 7.162 15.107 1.00 97.38 87 PHE A C 1
ATOM 688 O O . PHE A 1 87 ? -5.906 8.297 14.837 1.00 97.38 87 PHE A O 1
ATOM 695 N N . ASP A 1 88 ? -6.176 6.603 16.303 1.00 96.56 88 ASP A N 1
ATOM 696 C CA . ASP A 1 88 ? -5.470 7.217 17.426 1.00 96.56 88 ASP A CA 1
ATOM 697 C C . ASP A 1 88 ? -3.946 7.143 17.247 1.00 96.56 88 ASP A C 1
ATOM 699 O O . ASP A 1 88 ? -3.208 7.926 17.843 1.00 96.56 88 ASP A O 1
ATOM 703 N N . GLY A 1 89 ? -3.464 6.213 16.415 1.00 96.31 89 GLY A N 1
ATOM 704 C CA . GLY A 1 89 ? -2.048 6.056 16.102 1.00 96.31 89 GLY A CA 1
ATOM 705 C C . GLY A 1 89 ? -1.765 4.947 15.089 1.00 96.31 89 GLY A C 1
ATOM 706 O O . GLY A 1 89 ? -2.641 4.158 14.718 1.00 96.31 89 GLY A O 1
ATOM 707 N N . TRP A 1 90 ? -0.499 4.830 14.685 1.00 95.19 90 TRP A N 1
ATOM 708 C CA . TRP A 1 90 ? -0.050 3.825 13.712 1.00 95.19 90 TRP A CA 1
ATOM 709 C C . TRP A 1 90 ? -0.326 2.380 14.121 1.00 95.19 90 TRP A C 1
ATOM 711 O O . TRP A 1 90 ? -0.583 1.537 13.263 1.00 95.19 90 TRP A O 1
ATOM 721 N N . HIS A 1 91 ? -0.303 2.076 15.420 1.00 95.50 91 HIS A N 1
ATOM 722 C CA . HIS A 1 91 ? -0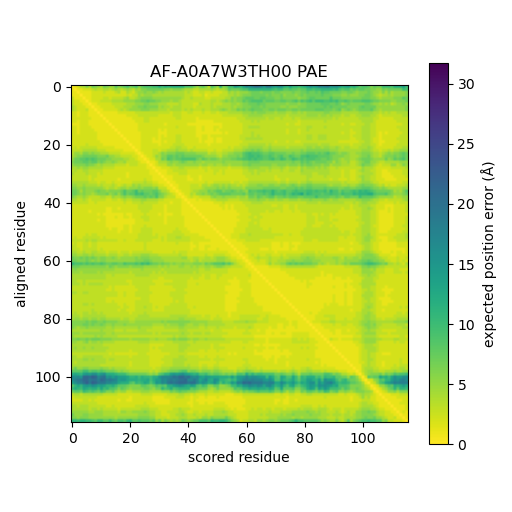.612 0.731 15.899 1.00 95.50 91 HIS A CA 1
ATOM 723 C C . HIS A 1 91 ? -2.042 0.306 15.528 1.00 95.50 91 HIS A C 1
ATOM 725 O O . HIS A 1 91 ? -2.252 -0.801 15.027 1.00 95.50 91 HIS A O 1
ATOM 731 N N . GLU A 1 92 ? -3.014 1.200 15.721 1.00 96.62 92 GLU A N 1
ATOM 732 C CA . GLU A 1 92 ? -4.410 0.954 15.360 1.00 96.62 92 GLU A CA 1
ATOM 733 C C . GLU A 1 92 ? -4.572 0.857 13.840 1.00 96.62 92 GLU A C 1
ATOM 735 O O . GLU A 1 92 ? -5.182 -0.088 13.338 1.00 96.62 92 GLU A O 1
ATOM 740 N N . ALA A 1 93 ? -3.951 1.777 13.100 1.00 95.88 93 ALA A N 1
ATOM 741 C CA . ALA A 1 93 ? -3.999 1.797 11.644 1.00 95.88 93 ALA A CA 1
ATOM 742 C C . ALA A 1 93 ? -3.439 0.508 11.011 1.00 95.88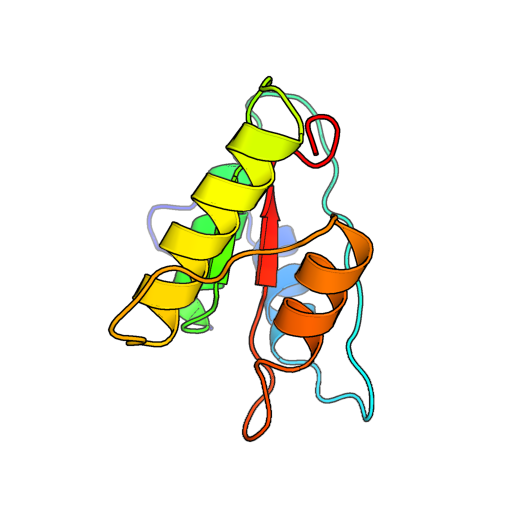 93 ALA A C 1
ATOM 744 O O . ALA A 1 93 ? -4.079 -0.103 10.152 1.00 95.88 93 ALA A O 1
ATOM 745 N N . ILE A 1 94 ? -2.270 0.045 11.469 1.00 93.56 94 ILE A N 1
ATOM 746 C CA . ILE A 1 94 ? -1.652 -1.203 10.994 1.00 93.56 94 ILE A CA 1
ATOM 747 C C . ILE A 1 94 ? -2.530 -2.402 11.352 1.00 93.56 94 ILE A C 1
ATOM 749 O O . ILE A 1 94 ? -2.759 -3.271 10.511 1.00 93.56 94 ILE A O 1
ATOM 753 N N . THR A 1 95 ? -3.075 -2.436 12.570 1.00 92.06 95 THR A N 1
ATOM 754 C CA . THR A 1 95 ? -3.997 -3.498 12.995 1.00 92.06 95 THR A CA 1
ATOM 755 C C . THR A 1 95 ? -5.221 -3.546 12.081 1.00 92.06 95 THR A C 1
ATOM 757 O O . THR A 1 95 ? -5.584 -4.613 11.579 1.00 92.06 95 THR A O 1
ATOM 760 N N . ARG A 1 96 ? -5.816 -2.389 11.767 1.00 92.25 96 ARG A N 1
ATOM 761 C CA . ARG A 1 96 ? -6.953 -2.299 10.847 1.00 92.25 96 ARG A CA 1
ATOM 762 C C . ARG A 1 96 ? -6.613 -2.825 9.452 1.00 92.25 96 ARG A C 1
ATOM 764 O O . ARG A 1 96 ? -7.423 -3.568 8.890 1.00 92.25 96 ARG A O 1
ATOM 771 N N . LEU A 1 97 ? -5.443 -2.478 8.908 1.00 91.75 97 LEU A N 1
ATOM 772 C CA . LEU A 1 97 ? -4.969 -2.960 7.604 1.00 91.75 97 LEU A CA 1
ATOM 773 C C . LEU A 1 97 ? -4.844 -4.490 7.574 1.00 91.75 97 LEU A C 1
ATOM 775 O O . LEU A 1 97 ? -5.334 -5.125 6.640 1.00 91.75 97 LEU A O 1
ATOM 779 N N . LEU A 1 98 ? -4.265 -5.093 8.615 1.00 87.50 98 LEU A N 1
ATOM 780 C CA . LEU A 1 98 ? -4.110 -6.549 8.716 1.00 87.50 98 LEU A CA 1
ATOM 781 C C . LEU A 1 98 ? -5.464 -7.281 8.750 1.00 87.50 98 LEU A C 1
ATOM 783 O O . LEU A 1 98 ? -5.612 -8.337 8.136 1.00 87.50 98 LEU A O 1
ATOM 787 N N . HIS A 1 99 ? -6.474 -6.690 9.391 1.00 84.06 99 HIS A N 1
ATOM 788 C CA . HIS A 1 99 ? -7.835 -7.237 9.482 1.00 84.06 99 HIS A CA 1
ATOM 789 C C . HIS A 1 99 ? -8.743 -6.889 8.293 1.00 84.06 99 HIS A C 1
ATOM 791 O O . HIS A 1 99 ? -9.945 -7.114 8.329 1.00 84.06 99 HIS A O 1
ATOM 797 N N . THR A 1 100 ? -8.205 -6.334 7.210 1.00 76.69 100 THR A N 1
ATOM 798 C CA . THR A 1 100 ? -9.015 -5.942 6.044 1.00 76.69 100 THR A CA 1
ATOM 799 C C . THR A 1 100 ? -9.341 -7.127 5.107 1.00 76.69 100 THR A C 1
ATOM 801 O O . THR A 1 100 ? -9.960 -6.956 4.058 1.00 76.69 100 THR A O 1
ATOM 804 N N . THR A 1 101 ? -8.934 -8.354 5.453 1.00 65.75 101 THR A N 1
ATOM 805 C CA . THR A 1 101 ? -8.795 -9.473 4.500 1.00 65.75 101 THR A CA 1
ATOM 806 C C . THR A 1 101 ? -9.530 -10.750 4.918 1.00 65.75 101 THR A C 1
ATOM 808 O O . THR A 1 101 ? -8.995 -11.847 4.839 1.00 65.75 101 THR A O 1
ATOM 811 N N . ASP A 1 102 ? -10.796 -10.648 5.321 1.00 62.41 102 ASP A N 1
ATOM 812 C CA . ASP A 1 102 ? -11.529 -11.796 5.889 1.00 62.41 102 ASP A CA 1
ATOM 813 C C . ASP A 1 102 ? -11.887 -12.918 4.888 1.00 62.41 102 ASP A C 1
ATOM 815 O O . ASP A 1 102 ? -12.452 -13.938 5.286 1.00 62.41 102 ASP A O 1
ATOM 819 N N . ARG A 1 103 ? -11.615 -12.759 3.581 1.00 61.62 103 ARG A N 1
ATOM 820 C CA . ARG A 1 103 ? -12.072 -13.718 2.549 1.00 61.62 103 ARG A CA 1
ATOM 821 C C . ARG A 1 103 ? -10.990 -14.222 1.592 1.00 61.62 103 ARG A C 1
ATOM 823 O O . ARG A 1 103 ? -11.066 -15.373 1.185 1.00 61.62 103 ARG A O 1
ATOM 830 N N . GLU A 1 104 ? -9.989 -13.410 1.252 1.00 68.19 104 GLU A N 1
ATOM 831 C CA . GLU A 1 104 ? -8.864 -13.781 0.377 1.00 68.19 104 GLU A CA 1
ATOM 832 C C . GLU A 1 104 ? -7.607 -12.982 0.775 1.00 68.19 104 GLU A C 1
ATOM 834 O O . GLU A 1 104 ? -7.753 -11.842 1.233 1.00 68.19 104 GLU A O 1
ATOM 839 N N . PRO A 1 105 ? -6.384 -13.517 0.574 1.00 72.50 105 PRO A N 1
ATOM 840 C CA . PRO A 1 105 ? -5.154 -12.757 0.786 1.00 72.50 105 PRO A CA 1
ATOM 841 C C . PRO A 1 105 ? -5.176 -11.472 -0.050 1.00 72.50 105 PRO A C 1
ATOM 843 O O . PRO A 1 105 ? -5.284 -11.535 -1.276 1.00 72.50 105 PRO A O 1
ATOM 846 N N . ARG A 1 106 ? -5.079 -10.303 0.595 1.00 84.69 106 ARG A N 1
ATOM 847 C CA . ARG A 1 106 ? -4.962 -9.017 -0.111 1.00 84.69 106 ARG A CA 1
ATOM 848 C C . ARG A 1 106 ? -3.608 -8.399 0.158 1.00 84.69 106 ARG A C 1
ATOM 850 O O . ARG A 1 106 ? -3.159 -8.316 1.297 1.00 84.69 106 ARG A O 1
ATOM 857 N N . THR A 1 107 ? -2.973 -7.939 -0.910 1.00 92.25 107 THR A N 1
ATOM 858 C CA . THR A 1 107 ? -1.720 -7.200 -0.819 1.00 92.25 107 THR A CA 1
ATOM 859 C C . THR A 1 107 ? -1.988 -5.805 -0.266 1.00 92.25 107 THR A C 1
ATOM 861 O O . THR A 1 107 ? -2.828 -5.074 -0.791 1.00 92.25 107 THR A O 1
ATOM 864 N N . VAL A 1 108 ? -1.254 -5.450 0.785 1.00 94.62 108 VAL A N 1
ATOM 865 C CA . VAL A 1 108 ? -1.170 -4.095 1.326 1.00 94.62 108 VAL A CA 1
ATOM 866 C C . VAL A 1 108 ? 0.260 -3.610 1.125 1.00 94.62 108 VAL A C 1
ATOM 868 O O . VAL A 1 108 ? 1.204 -4.291 1.523 1.00 94.62 108 VAL A O 1
ATOM 871 N N . VAL A 1 109 ? 0.419 -2.447 0.501 1.00 96.38 109 VAL A N 1
ATOM 872 C CA . VAL A 1 109 ? 1.711 -1.793 0.293 1.00 96.38 109 VAL A CA 1
ATOM 873 C C . VAL A 1 109 ? 1.758 -0.508 1.107 1.00 96.38 109 VAL A C 1
ATOM 875 O O . VAL A 1 109 ? 0.910 0.365 0.945 1.00 96.38 109 VAL A O 1
ATOM 878 N N . LEU A 1 110 ? 2.791 -0.387 1.936 1.00 96.06 110 LEU A N 1
ATOM 879 C CA . LEU A 1 110 ? 3.202 0.869 2.555 1.00 96.06 110 LEU A CA 1
ATOM 880 C C . LEU A 1 110 ? 4.502 1.307 1.876 1.00 96.06 110 LEU A C 1
ATOM 882 O O . LEU A 1 110 ? 5.565 0.746 2.151 1.00 96.06 110 LEU A O 1
ATOM 886 N N . ASP A 1 111 ? 4.406 2.236 0.930 1.00 96.25 111 ASP A N 1
ATOM 887 C CA . ASP A 1 111 ? 5.569 2.734 0.194 1.00 96.25 111 ASP A CA 1
ATOM 888 C C . ASP A 1 111 ? 6.213 3.914 0.917 1.00 96.25 111 ASP A C 1
ATOM 890 O O . ASP A 1 111 ? 5.563 4.619 1.688 1.00 96.25 111 ASP A O 1
ATOM 894 N N . GLU A 1 112 ? 7.506 4.112 0.664 1.00 94.06 112 GLU A N 1
ATOM 895 C CA . GLU A 1 112 ? 8.312 5.158 1.298 1.00 94.06 112 GLU A CA 1
ATOM 896 C C . GLU A 1 112 ? 8.261 5.086 2.846 1.00 94.06 112 GLU A C 1
ATOM 898 O O . GLU A 1 112 ? 8.301 6.095 3.545 1.00 94.06 112 GLU A O 1
ATOM 903 N N . PHE A 1 113 ? 8.248 3.851 3.376 1.00 90.44 113 PHE A N 1
ATOM 904 C CA . PHE A 1 113 ? 8.156 3.499 4.804 1.00 90.44 113 PHE A CA 1
ATOM 905 C C . PHE A 1 113 ? 8.974 4.371 5.782 1.00 90.44 113 PHE A C 1
ATOM 907 O O . PHE A 1 113 ? 8.471 4.628 6.870 1.00 90.44 113 PHE A O 1
ATOM 914 N N . PRO A 1 114 ? 10.197 4.854 5.461 1.00 89.25 114 PRO A N 1
ATOM 915 C CA . PRO A 1 114 ? 10.933 5.752 6.355 1.00 89.25 114 PRO A CA 1
ATOM 916 C C . PRO A 1 114 ? 10.237 7.080 6.701 1.00 89.25 114 PRO A C 1
ATOM 918 O O . PRO A 1 114 ? 10.743 7.782 7.572 1.00 89.25 114 PRO A O 1
ATOM 921 N N . TYR A 1 115 ? 9.146 7.443 6.017 1.00 88.81 115 TYR A N 1
ATOM 922 C CA . TYR A 1 115 ? 8.354 8.649 6.287 1.00 88.81 115 TYR A CA 1
ATOM 923 C C . TYR A 1 115 ? 7.018 8.381 7.002 1.00 88.81 115 TYR A C 1
ATOM 925 O O . TYR A 1 115 ? 6.186 9.284 7.053 1.00 88.81 115 TYR A O 1
ATOM 933 N N . LEU A 1 116 ? 6.776 7.159 7.488 1.00 83.31 116 LEU A N 1
ATOM 934 C CA . LEU A 1 116 ? 5.614 6.855 8.334 1.00 83.31 116 LEU A CA 1
ATOM 935 C C . LEU A 1 116 ? 5.824 7.343 9.771 1.00 83.31 116 LEU A C 1
ATOM 937 O O . LEU A 1 116 ? 6.961 7.207 10.277 1.00 83.31 116 LEU A O 1
#

Radius of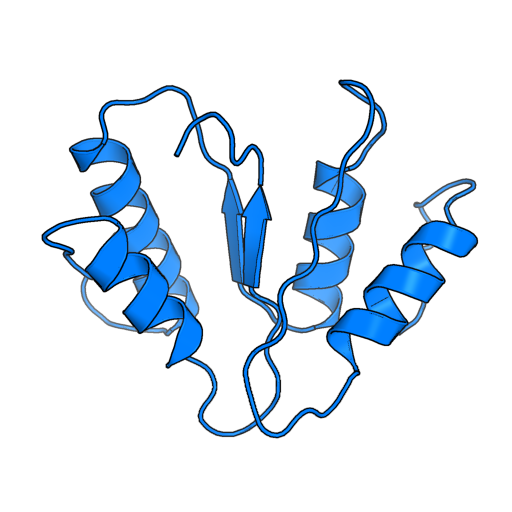 gyration: 14.69 Å; Cα contacts (8 Å, |Δi|>4): 109; chains: 1; bounding box: 38×34×38 Å

Solvent-accessible surface area (backbone atoms only — not comparable to full-atom values): 7438 Å² total; per-residue (Å²): 132,83,78,63,90,86,60,74,95,43,68,67,63,50,51,53,51,50,52,58,58,68,56,89,62,102,58,93,81,89,82,87,89,82,78,69,87,93,73,52,60,68,60,55,50,52,53,49,25,63,76,58,73,33,46,78,46,74,45,54,93,62,57,70,69,58,53,44,46,51,48,17,40,55,49,17,59,75,71,68,46,97,56,64,44,82,59,96,45,69,70,56,48,51,52,51,60,71,67,70,45,93,85,54,86,59,46,74,43,71,40,60,59,92,38,107

Mean predicted aligned error: 3.67 Å

Foldseek 3Di:
DDDDPPDPPCPPVLVVLVCQQQDDDPADDDDDDDDDPPPCPVVSLVRSQVVQLAEEDEADQDPQQVSQQVLQVRVCVSLVHPDGDHDPGPVRSVVVRRPPQPDHRHDYYYHPVVRD